Protein AF-A0A4U5WR02-F1 (afdb_monomer_lite)

Structure (mmCIF, N/CA/C/O backbone):
data_AF-A0A4U5WR02-F1
#
_entry.id   AF-A0A4U5WR02-F1
#
loop_
_atom_site.group_PDB
_atom_site.id
_atom_site.type_symbol
_atom_site.label_atom_id
_atom_site.label_alt_id
_atom_site.label_comp_id
_atom_site.label_asym_id
_atom_site.label_entity_id
_atom_site.label_seq_id
_atom_site.pdbx_PDB_ins_code
_atom_site.Cartn_x
_atom_site.Cartn_y
_atom_site.Cartn_z
_atom_site.occupancy
_atom_site.B_iso_or_equiv
_atom_site.auth_seq_id
_atom_site.auth_comp_id
_atom_site.auth_asym_id
_atom_site.auth_atom_id
_atom_site.pdbx_PDB_model_num
ATOM 1 N N . MET A 1 1 ? -22.427 -4.680 10.219 1.00 47.34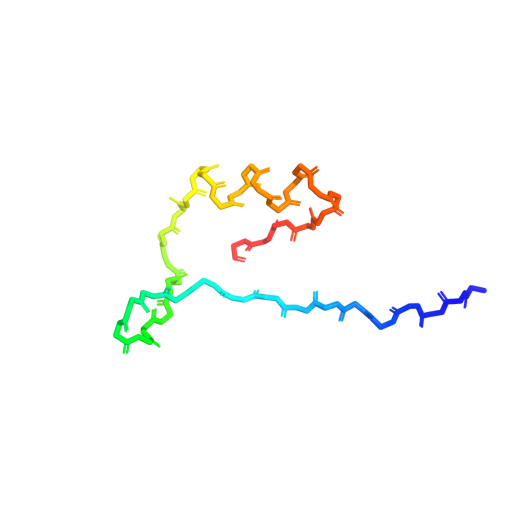 1 MET A N 1
ATOM 2 C CA . MET A 1 1 ? -21.011 -4.373 9.924 1.00 47.34 1 MET A CA 1
ATOM 3 C C . MET A 1 1 ? -20.654 -5.092 8.632 1.00 47.34 1 MET A C 1
ATOM 5 O O . MET A 1 1 ? -20.529 -6.308 8.649 1.00 47.34 1 MET A O 1
ATOM 9 N N . VAL A 1 2 ? -20.627 -4.396 7.493 1.00 52.28 2 VAL A N 1
ATOM 10 C CA . VAL A 1 2 ? -20.274 -5.022 6.207 1.00 52.28 2 VAL A CA 1
ATOM 11 C C . VAL A 1 2 ? -18.756 -5.207 6.191 1.00 52.28 2 VAL A C 1
ATOM 13 O O . VAL A 1 2 ? -18.019 -4.227 6.143 1.00 52.28 2 VAL A O 1
ATOM 16 N N . GLY A 1 3 ? -18.286 -6.448 6.311 1.00 54.06 3 GLY A N 1
ATOM 17 C CA . GLY A 1 3 ? -16.862 -6.781 6.267 1.00 54.06 3 GLY A CA 1
ATOM 18 C C . GLY A 1 3 ? -16.311 -6.622 4.852 1.00 54.06 3 GLY A C 1
ATOM 19 O O . GLY A 1 3 ? -16.325 -7.570 4.071 1.00 54.06 3 GLY A O 1
ATOM 20 N N . GLY A 1 4 ? -15.850 -5.421 4.503 1.00 62.31 4 GLY A N 1
ATOM 21 C CA . GLY A 1 4 ? -15.124 -5.192 3.256 1.00 62.31 4 GLY A CA 1
ATOM 22 C C . GLY A 1 4 ? -13.804 -5.966 3.262 1.00 62.31 4 GLY A C 1
ATOM 23 O O . GLY A 1 4 ? -13.021 -5.851 4.204 1.00 62.31 4 GLY A O 1
ATOM 24 N N . ARG A 1 5 ? -13.543 -6.767 2.222 1.00 75.94 5 ARG A N 1
ATOM 25 C CA . ARG A 1 5 ? -12.233 -7.403 2.008 1.00 75.94 5 ARG A CA 1
ATOM 26 C C . ARG A 1 5 ? -11.183 -6.304 1.816 1.00 75.94 5 ARG A C 1
ATOM 28 O O . ARG A 1 5 ? -11.130 -5.681 0.761 1.00 75.94 5 ARG A O 1
ATOM 35 N N . GLY A 1 6 ? -10.368 -6.060 2.839 1.00 76.44 6 GLY A N 1
ATOM 36 C CA . GLY A 1 6 ? -9.230 -5.148 2.750 1.00 76.44 6 GLY A CA 1
ATOM 37 C C . GLY A 1 6 ? -8.166 -5.689 1.794 1.00 76.44 6 GLY A C 1
ATOM 38 O O . GLY A 1 6 ? -7.844 -6.876 1.826 1.00 76.44 6 GLY A O 1
ATOM 39 N N . VAL A 1 7 ? -7.618 -4.819 0.950 1.00 83.06 7 VAL A N 1
ATOM 4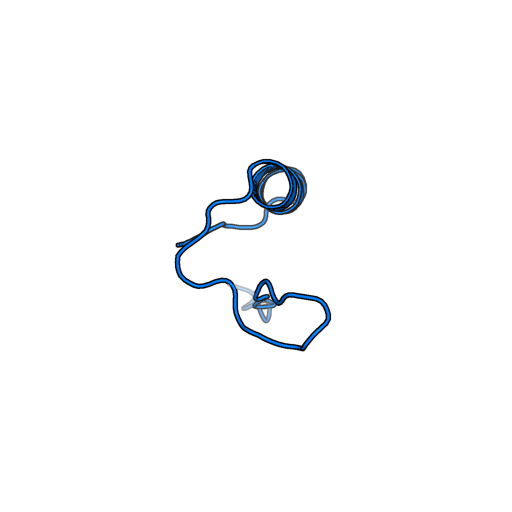0 C CA . VAL A 1 7 ? -6.458 -5.131 0.107 1.00 83.06 7 VAL A CA 1
ATOM 41 C C . VAL A 1 7 ? -5.193 -4.864 0.919 1.00 83.06 7 VAL A C 1
ATOM 43 O O . VAL A 1 7 ? -5.074 -3.813 1.546 1.00 83.06 7 VAL A O 1
ATOM 46 N N . ARG A 1 8 ? -4.249 -5.810 0.912 1.00 86.56 8 ARG A N 1
ATOM 47 C CA . ARG A 1 8 ? -2.903 -5.626 1.475 1.00 86.56 8 ARG A CA 1
ATOM 48 C C . ARG A 1 8 ? -1.912 -5.443 0.332 1.00 86.56 8 ARG A C 1
ATOM 50 O O . ARG A 1 8 ? -2.004 -6.147 -0.669 1.00 86.56 8 ARG A O 1
ATOM 57 N N . LEU A 1 9 ? -0.988 -4.504 0.490 1.00 87.00 9 LEU A N 1
ATOM 58 C CA . LEU A 1 9 ? 0.047 -4.175 -0.488 1.00 87.00 9 LEU A CA 1
ATOM 59 C C . LEU A 1 9 ? 1.417 -4.265 0.189 1.00 87.00 9 LEU A C 1
ATOM 61 O O . LEU A 1 9 ? 1.521 -4.009 1.387 1.00 87.00 9 LEU A O 1
ATOM 65 N N . VAL A 1 10 ? 2.451 -4.600 -0.581 1.00 87.94 10 VAL A N 1
ATOM 66 C CA . VAL A 1 10 ? 3.859 -4.573 -0.158 1.00 87.94 10 VAL A CA 1
ATOM 67 C C . VAL A 1 10 ? 4.678 -3.806 -1.190 1.00 87.94 10 VAL A C 1
ATOM 69 O O . VAL A 1 10 ? 4.339 -3.810 -2.375 1.00 87.94 10 VAL A O 1
ATOM 72 N N . ALA A 1 11 ? 5.738 -3.132 -0.749 1.00 87.31 11 ALA A N 1
ATOM 73 C CA . ALA A 1 11 ? 6.648 -2.425 -1.641 1.00 87.31 11 ALA A CA 1
ATOM 74 C C . ALA A 1 11 ? 7.817 -3.342 -2.027 1.00 87.31 11 ALA A C 1
ATOM 76 O O . ALA A 1 11 ? 8.501 -3.869 -1.154 1.00 87.31 11 ALA A O 1
ATOM 77 N N . VAL A 1 12 ? 8.055 -3.520 -3.326 1.00 90.06 12 VAL A N 1
ATOM 78 C CA . VAL A 1 12 ? 9.187 -4.288 -3.867 1.00 90.06 12 VAL A CA 1
ATOM 79 C C . VAL A 1 12 ? 10.001 -3.417 -4.825 1.00 90.06 12 VAL A C 1
ATOM 81 O O . VAL A 1 12 ? 9.451 -2.495 -5.434 1.00 90.06 12 VAL A O 1
ATOM 84 N N . ASN A 1 13 ? 11.301 -3.685 -4.958 1.00 88.00 13 ASN A N 1
ATOM 85 C CA . ASN A 1 13 ? 12.124 -3.079 -6.008 1.00 88.00 13 ASN A CA 1
ATOM 86 C C . ASN A 1 13 ? 11.866 -3.750 -7.378 1.00 88.00 13 ASN A C 1
ATOM 88 O O . ASN A 1 13 ? 11.080 -4.692 -7.483 1.00 88.00 13 ASN A O 1
ATOM 92 N N . ILE A 1 14 ? 12.518 -3.259 -8.440 1.00 91.81 14 ILE A N 1
ATOM 93 C CA . ILE A 1 14 ? 12.328 -3.784 -9.807 1.00 91.81 14 ILE A CA 1
ATOM 94 C C . ILE A 1 14 ? 12.797 -5.236 -9.977 1.00 91.81 14 ILE A C 1
ATOM 96 O O . ILE A 1 14 ? 12.313 -5.927 -10.868 1.00 91.81 14 ILE A O 1
ATOM 100 N N . ASP A 1 15 ? 13.686 -5.701 -9.100 1.00 95.44 15 ASP A N 1
ATOM 101 C CA . ASP A 1 15 ? 14.177 -7.079 -9.067 1.00 95.44 15 ASP A CA 1
ATOM 102 C C . ASP A 1 15 ? 13.228 -8.010 -8.286 1.00 95.44 15 ASP A C 1
ATOM 104 O O . ASP A 1 15 ? 13.484 -9.206 -8.161 1.00 95.44 15 ASP A O 1
ATOM 108 N N . GLY A 1 16 ? 12.123 -7.479 -7.745 1.00 92.06 16 GLY A N 1
ATOM 109 C CA . GLY A 1 16 ? 11.143 -8.228 -6.957 1.00 92.06 16 GLY A CA 1
ATOM 110 C C . GLY A 1 16 ? 11.520 -8.412 -5.484 1.00 92.06 16 GLY A C 1
ATOM 111 O O . GLY A 1 16 ? 10.874 -9.190 -4.781 1.00 92.06 16 GLY A O 1
ATOM 112 N N . VAL A 1 17 ? 12.538 -7.705 -4.991 1.00 91.81 17 VAL A N 1
ATOM 113 C CA . VAL A 1 17 ? 12.985 -7.779 -3.594 1.00 91.81 17 VAL A CA 1
ATOM 114 C C . VAL A 1 17 ? 12.116 -6.882 -2.714 1.00 91.81 17 VAL A C 1
ATOM 116 O O . VAL A 1 17 ? 11.920 -5.704 -3.013 1.00 91.81 17 VAL A O 1
ATOM 119 N N . LEU A 1 18 ? 11.610 -7.441 -1.611 1.00 89.62 18 LEU A N 1
ATOM 120 C CA . LEU A 1 18 ? 10.811 -6.730 -0.611 1.00 89.62 18 LEU A CA 1
ATOM 121 C C . LEU A 1 18 ? 11.620 -5.624 0.074 1.00 89.62 18 LEU A C 1
ATOM 123 O O . LEU A 1 18 ? 12.701 -5.866 0.606 1.00 89.62 18 LEU A O 1
ATOM 127 N N . LEU A 1 19 ? 11.043 -4.426 0.125 1.00 85.88 19 LEU A N 1
ATOM 128 C CA . LEU A 1 19 ? 11.570 -3.298 0.886 1.00 85.88 19 LEU A CA 1
ATOM 129 C C . LEU A 1 19 ? 11.068 -3.397 2.332 1.00 85.88 19 LEU A C 1
ATOM 131 O O . LEU A 1 19 ? 9.984 -2.909 2.643 1.00 85.88 19 LEU A O 1
ATOM 135 N N . ASN A 1 20 ? 11.825 -4.074 3.198 1.00 79.12 20 ASN A N 1
ATOM 136 C CA . ASN A 1 20 ? 11.395 -4.391 4.569 1.00 79.12 20 ASN A CA 1
ATOM 137 C C . ASN A 1 20 ? 11.999 -3.480 5.659 1.00 79.12 20 ASN A C 1
ATOM 139 O O . ASN A 1 20 ? 11.616 -3.569 6.818 1.00 79.12 20 ASN A O 1
ATOM 143 N N . ASP A 1 21 ? 12.955 -2.621 5.313 1.00 75.06 21 ASP A N 1
ATOM 144 C CA . ASP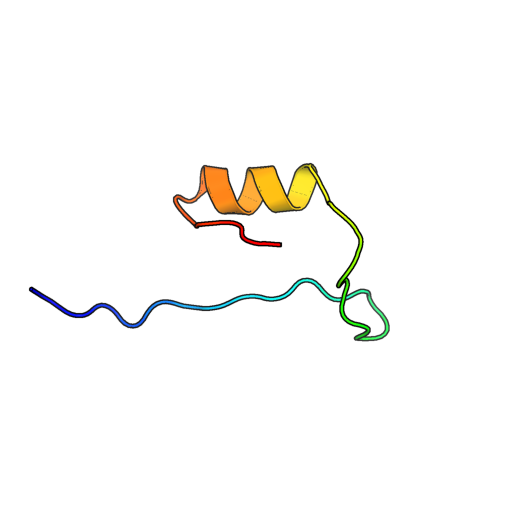 A 1 21 ? 13.705 -1.775 6.258 1.00 75.06 21 ASP A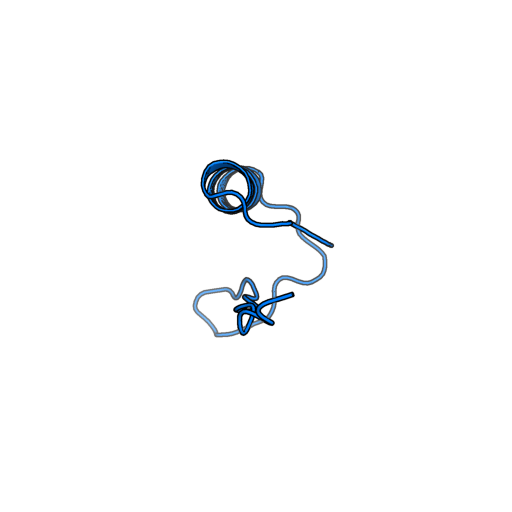 CA 1
ATOM 145 C C . ASP A 1 21 ? 13.816 -0.310 5.803 1.00 75.06 21 ASP A C 1
ATOM 147 O O . ASP A 1 21 ? 14.463 0.515 6.449 1.00 75.06 21 ASP A O 1
ATOM 151 N N . THR A 1 22 ? 13.168 0.029 4.687 1.00 77.19 22 THR A N 1
ATOM 152 C CA . THR A 1 22 ? 13.308 1.327 4.033 1.00 77.19 22 THR A CA 1
ATOM 153 C C . THR A 1 22 ? 11.979 2.072 4.038 1.00 77.19 22 THR A C 1
ATOM 155 O O . THR A 1 22 ? 11.025 1.700 3.353 1.00 77.19 22 THR A O 1
ATOM 158 N N . PHE A 1 23 ? 11.925 3.183 4.776 1.00 84.50 23 PHE A N 1
ATOM 159 C CA . PHE A 1 23 ? 10.803 4.113 4.701 1.00 84.50 23 PHE A CA 1
ATOM 160 C C . PHE A 1 23 ? 10.865 4.938 3.409 1.00 84.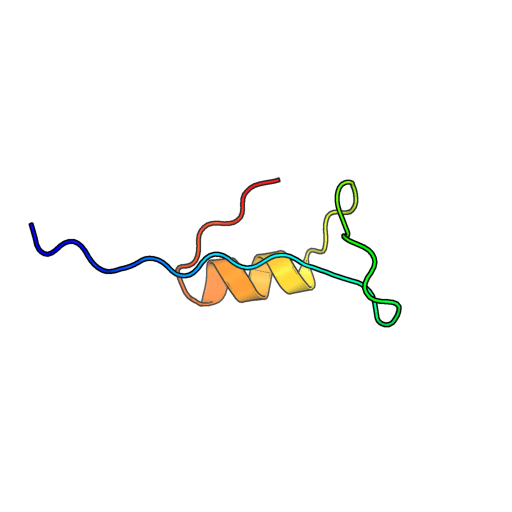50 23 PHE A C 1
ATOM 162 O O . PHE A 1 23 ? 11.850 5.628 3.148 1.00 84.50 23 PHE A O 1
ATOM 169 N N . SER A 1 24 ? 9.778 4.928 2.631 1.00 86.50 24 SER A N 1
ATOM 170 C CA . SER A 1 24 ? 9.613 5.803 1.467 1.00 86.50 24 SER A CA 1
ATOM 171 C C . SER A 1 24 ? 8.530 6.857 1.727 1.00 86.50 24 SER A C 1
ATOM 173 O O . SER A 1 24 ? 7.343 6.515 1.757 1.00 86.50 24 SER A O 1
ATOM 175 N N . PRO A 1 25 ? 8.880 8.153 1.850 1.00 91.50 25 PRO A N 1
ATOM 176 C CA . PRO A 1 25 ? 7.897 9.215 2.083 1.00 91.50 25 PRO A CA 1
ATOM 177 C C . PRO A 1 25 ? 6.910 9.377 0.918 1.00 91.50 25 PRO A C 1
ATOM 179 O O . PRO A 1 25 ? 5.763 9.779 1.122 1.00 91.50 25 PRO A O 1
ATOM 182 N N . VAL A 1 26 ? 7.328 9.032 -0.304 1.00 92.56 26 VAL A N 1
ATOM 183 C CA . VAL A 1 26 ? 6.476 9.076 -1.501 1.00 92.56 26 VAL A CA 1
ATOM 184 C C . VAL A 1 26 ? 5.396 7.999 -1.428 1.00 92.56 26 VAL A C 1
ATOM 186 O O . VAL A 1 26 ? 4.216 8.299 -1.627 1.00 92.56 26 VAL A O 1
ATOM 189 N N . ILE A 1 27 ? 5.778 6.763 -1.090 1.00 89.31 27 ILE A N 1
ATOM 190 C CA . ILE A 1 27 ? 4.830 5.649 -0.965 1.00 89.31 27 ILE A CA 1
ATOM 191 C C . ILE A 1 27 ? 3.918 5.871 0.247 1.00 89.31 27 ILE A C 1
ATOM 193 O O . ILE A 1 27 ? 2.702 5.726 0.127 1.00 89.31 27 ILE A O 1
ATOM 197 N N . HIS A 1 28 ? 4.464 6.326 1.378 1.00 91.06 28 HIS A N 1
ATOM 198 C CA . HIS A 1 28 ? 3.669 6.688 2.551 1.00 91.06 28 HIS A CA 1
ATOM 199 C C . HIS A 1 28 ? 2.588 7.726 2.204 1.00 91.06 28 HIS A C 1
ATOM 201 O O . HIS A 1 28 ? 1.404 7.510 2.476 1.00 91.06 28 HIS A O 1
ATOM 207 N N . ARG A 1 29 ? 2.958 8.826 1.530 1.00 94.94 29 ARG A N 1
ATOM 208 C CA . ARG A 1 29 ? 1.999 9.859 1.102 1.00 94.94 29 ARG A CA 1
ATOM 209 C C . ARG A 1 29 ? 0.956 9.311 0.126 1.00 94.94 29 ARG A C 1
ATOM 211 O O . ARG A 1 29 ? -0.202 9.715 0.195 1.00 94.94 29 ARG A O 1
ATOM 218 N N . PHE A 1 30 ? 1.342 8.405 -0.772 1.00 92.44 30 PHE A N 1
ATOM 219 C CA . PHE A 1 30 ? 0.416 7.753 -1.700 1.00 92.44 30 PHE A CA 1
ATOM 220 C C . PHE A 1 30 ? -0.642 6.911 -0.972 1.00 92.44 30 PHE A C 1
ATOM 222 O O . PHE A 1 30 ? -1.823 7.012 -1.320 1.00 92.44 30 PHE A O 1
ATOM 229 N N . VAL A 1 31 ? -0.219 6.105 0.011 1.00 91.69 31 VAL A N 1
ATOM 230 C CA . VAL A 1 31 ? -1.087 5.212 0.798 1.00 91.69 31 VAL A CA 1
ATOM 231 C C . VAL A 1 31 ? -2.030 6.028 1.677 1.00 91.69 31 VAL A C 1
ATOM 233 O O . VAL A 1 31 ? -3.249 5.906 1.544 1.00 91.69 31 VAL A O 1
ATOM 236 N N . VAL A 1 32 ? -1.485 6.923 2.505 1.00 94.44 32 VAL A N 1
ATOM 237 C CA . VAL A 1 32 ? -2.281 7.753 3.423 1.00 94.44 32 VAL A CA 1
ATOM 238 C C . VAL A 1 32 ? -3.202 8.703 2.654 1.00 94.44 32 VAL A C 1
ATOM 240 O O . VAL A 1 32 ? -4.366 8.863 3.012 1.00 94.44 32 VAL A O 1
ATOM 243 N N . GLY A 1 33 ? -2.739 9.265 1.533 1.00 96.00 33 GLY A N 1
ATOM 244 C CA . GLY A 1 33 ? -3.549 10.131 0.672 1.00 96.00 33 GLY A CA 1
ATOM 245 C C . GLY A 1 33 ? -4.754 9.440 0.017 1.00 96.00 33 GLY A C 1
ATOM 246 O O . GLY A 1 33 ? -5.632 10.128 -0.496 1.00 96.00 33 GLY A O 1
ATOM 247 N N . ARG A 1 34 ? -4.820 8.101 0.036 1.00 92.75 34 ARG A N 1
ATOM 248 C CA . ARG A 1 34 ? -5.958 7.293 -0.446 1.00 92.75 34 ARG A CA 1
ATOM 249 C C . ARG A 1 34 ? -6.792 6.691 0.688 1.00 92.75 34 ARG A C 1
ATOM 251 O O . ARG A 1 34 ? -7.640 5.844 0.427 1.00 92.75 34 ARG A O 1
ATOM 258 N N . GLY A 1 35 ? -6.547 7.098 1.935 1.00 93.00 35 GLY A N 1
ATOM 259 C CA . GLY A 1 35 ? -7.211 6.530 3.111 1.00 93.00 35 GLY A CA 1
ATOM 260 C C . GLY A 1 35 ? -6.704 5.137 3.495 1.00 93.00 35 GLY A C 1
ATOM 261 O O . GLY A 1 35 ? -7.350 4.447 4.281 1.00 93.00 35 GLY A O 1
ATOM 262 N N . GLY A 1 36 ? -5.567 4.706 2.942 1.00 91.44 36 GLY A N 1
ATOM 263 C CA . GLY A 1 36 ? -4.899 3.477 3.348 1.00 91.44 36 GLY A CA 1
ATOM 264 C C . GLY A 1 36 ? -4.121 3.657 4.652 1.00 91.44 36 GLY A C 1
ATOM 265 O O . GLY A 1 36 ? -3.670 4.755 4.980 1.00 91.44 36 GLY A O 1
ATOM 266 N N . VAL A 1 37 ? -3.928 2.557 5.376 1.00 91.56 37 VAL A N 1
ATOM 267 C CA . VAL A 1 37 ? -3.078 2.512 6.571 1.00 91.56 37 VAL A CA 1
ATOM 268 C C . VAL A 1 37 ? -1.693 2.022 6.165 1.00 91.56 37 VAL A C 1
ATOM 270 O O . VAL A 1 37 ? -1.564 0.956 5.567 1.00 91.56 37 VAL A O 1
ATOM 273 N N . TRP A 1 38 ? -0.665 2.804 6.488 1.00 88.50 38 TRP A N 1
ATOM 274 C CA . TRP A 1 38 ? 0.727 2.380 6.380 1.00 88.50 38 TRP A CA 1
ATOM 275 C C . TRP A 1 38 ? 1.161 1.739 7.700 1.00 88.50 38 TRP A C 1
ATOM 277 O O . TRP A 1 38 ? 1.028 2.366 8.751 1.00 88.50 38 TRP A O 1
ATOM 287 N N . SE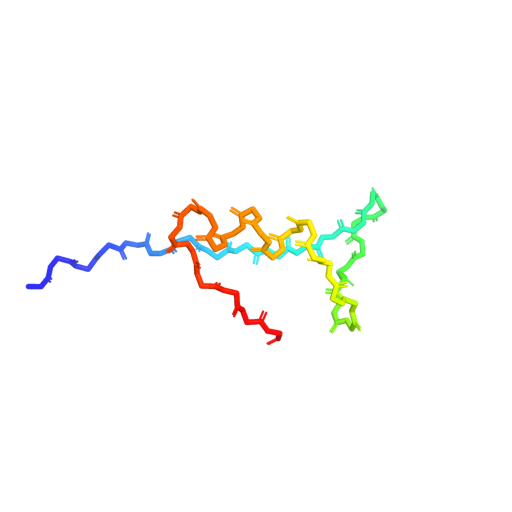R A 1 39 ? 1.700 0.521 7.650 1.00 83.31 39 SER A N 1
ATOM 288 C CA . SER A 1 39 ? 2.491 -0.044 8.746 1.00 83.31 39 SER A CA 1
ATOM 289 C C . SER A 1 39 ? 3.887 -0.364 8.226 1.00 83.31 39 SER A C 1
ATOM 291 O O . SER A 1 39 ? 4.034 -0.745 7.064 1.00 83.31 39 SER A O 1
ATOM 293 N N . ALA A 1 40 ? 4.889 -0.155 9.080 1.00 71.44 40 ALA A N 1
ATOM 294 C CA . ALA A 1 40 ? 6.203 -0.760 8.900 1.00 71.44 40 ALA A CA 1
ATOM 295 C C . ALA A 1 40 ? 6.141 -2.250 9.265 1.00 71.44 40 ALA A C 1
ATOM 297 O O . ALA A 1 40 ? 5.211 -2.622 10.026 1.00 71.44 40 ALA A O 1
#

Organism: Streptomyces lasalocidi (NCBI:txid324833)

Secondary structure (DSSP, 8-state):
-----------B-TTS-B-SS---HHHHHHHHTTTPPP--

Radius of gyration: 12.18 Å; chains: 1; bounding box: 35×18×20 Å

pLDDT: mean 84.33, std 11.83, range [47.34, 96.0]

Foldseek 3Di:
DPDDDDDDDFDADPVRHGPPPDDDPVVVCVQVVVVHDDDD

Sequence (40 aa):
MVGGRGVRLVAVNIDGVLLNDTFSPVIHRFVVGRGGVWSA